Protein AF-A0A2S8PQD2-F1 (afdb_monomer)

Foldseek 3Di:
DPDPVVVVCVVPPPVDDPVNVVVCVVVLLVCVVVVNVVSLVVLLVLLLVVLVVVVVVCVVVVVLADEDADDDCCLVPRPSNVVSNVVNNCVPRVRYDYDHDPDDVVVVVVVVVVVVVVVVD

Mean predicted aligned error: 4.4 Å

Radius of gyration: 19.16 Å; Cα contacts (8 Å, |Δi|>4): 90; chains: 1; bounding box: 47×36×47 Å

Secondary structure (DSSP, 8-state):
--SHHHHHHHHH-TT--HHHHHTTHHHHHHHHHTT-HHHHHHHHHHHHHHHHHHHHHHHHTT-SSEEEE--SHHHHH-HHHHHHHHHHHHHH-TTEEEE--SS-HHHHHHHHHHHHHHHT-

Solvent-accessible surface area (backbone atoms only — not comparable to full-atom values): 6978 Å² total; per-residue (Å²): 124,91,48,73,67,45,50,51,52,60,73,68,36,85,89,56,49,75,64,64,59,56,69,50,55,65,57,48,55,57,35,37,75,72,63,37,66,69,38,43,50,50,30,46,54,53,12,52,57,55,40,58,62,46,48,67,55,28,64,77,68,71,48,62,55,49,79,45,68,57,71,61,65,61,57,74,69,30,64,67,30,29,52,44,22,52,52,60,34,41,76,76,30,70,56,44,43,79,39,71,64,94,64,62,71,65,58,55,53,52,53,53,52,53,51,54,60,58,74,74,106

Structure (mmCIF, N/CA/C/O backbone):
data_AF-A0A2S8PQD2-F1
#
_entry.id   AF-A0A2S8PQD2-F1
#
loop_
_atom_site.group_PDB
_atom_site.id
_atom_site.type_symbol
_atom_site.label_atom_id
_atom_site.label_alt_id
_atom_site.label_comp_id
_atom_site.label_asym_id
_atom_site.label_entity_id
_atom_site.label_seq_id
_atom_site.pdbx_PDB_ins_code
_atom_site.Cartn_x
_atom_site.Cartn_y
_atom_site.Cartn_z
_atom_site.occupancy
_atom_site.B_iso_or_equiv
_atom_site.auth_seq_id
_atom_site.auth_comp_id
_atom_site.auth_asym_id
_atom_site.auth_atom_id
_atom_site.pdbx_PDB_model_num
ATOM 1 N N . LEU A 1 1 ? 7.681 8.237 -24.505 1.00 80.31 1 LEU A N 1
ATOM 2 C CA . LEU A 1 1 ? 8.965 8.481 -23.813 1.00 80.31 1 LEU A CA 1
ATOM 3 C C . LEU A 1 1 ? 9.955 7.464 -24.356 1.00 80.31 1 LEU A C 1
ATOM 5 O O . LEU A 1 1 ? 9.622 6.285 -24.344 1.00 80.31 1 LEU A O 1
ATOM 9 N N . LYS A 1 2 ? 11.072 7.898 -24.941 1.00 88.81 2 LYS A N 1
ATOM 10 C CA . LYS A 1 2 ? 12.078 7.018 -25.564 1.00 88.81 2 LYS A CA 1
ATOM 11 C 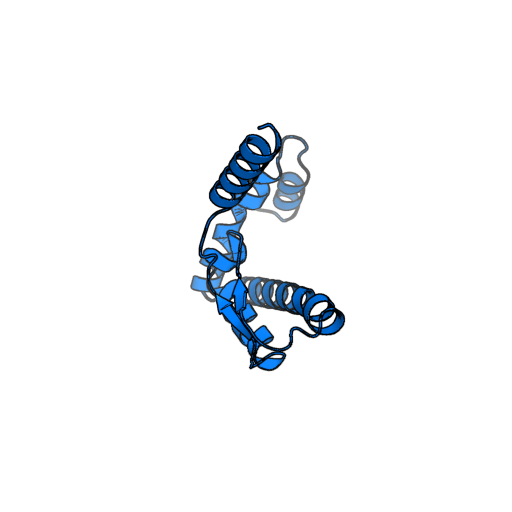C . LYS A 1 2 ? 13.427 7.076 -24.847 1.00 88.81 2 LYS A C 1
ATOM 13 O O . LYS A 1 2 ? 14.206 6.139 -24.962 1.00 88.81 2 LYS A O 1
ATOM 18 N N . THR A 1 3 ? 13.696 8.149 -24.105 1.00 95.00 3 THR A N 1
ATOM 19 C CA . THR A 1 3 ? 14.941 8.339 -23.350 1.00 95.00 3 THR A CA 1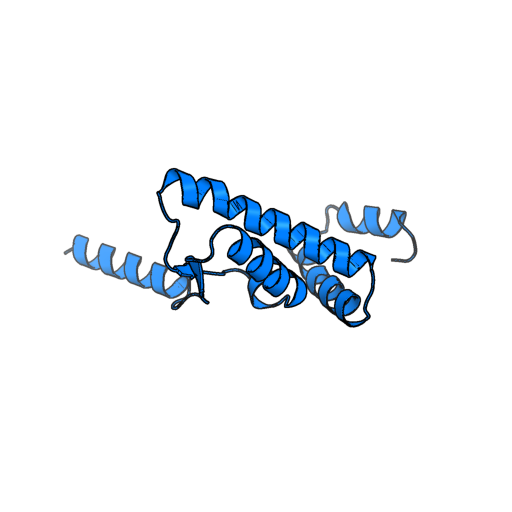
ATOM 20 C C . THR A 1 3 ? 14.677 8.597 -21.866 1.00 95.00 3 THR A C 1
ATOM 22 O O . THR A 1 3 ? 13.586 9.016 -21.481 1.00 95.00 3 THR A O 1
ATOM 25 N N . VAL A 1 4 ? 15.700 8.411 -21.024 1.00 92.50 4 VAL A N 1
ATOM 26 C CA . VAL A 1 4 ? 15.646 8.779 -19.595 1.00 92.50 4 VAL A CA 1
ATOM 27 C C . VAL A 1 4 ? 15.336 10.270 -19.413 1.00 92.50 4 VAL A C 1
ATOM 29 O O . VAL A 1 4 ? 14.568 10.632 -18.526 1.00 92.50 4 VAL A O 1
ATOM 32 N N . ARG A 1 5 ? 15.867 11.142 -20.284 1.00 95.19 5 ARG A N 1
ATOM 33 C CA . ARG A 1 5 ? 15.581 12.586 -20.245 1.00 95.19 5 ARG A CA 1
ATOM 34 C C . ARG A 1 5 ? 14.109 12.884 -20.503 1.00 95.19 5 ARG A C 1
ATOM 36 O O . ARG A 1 5 ? 13.571 13.776 -19.859 1.00 95.19 5 ARG A O 1
ATOM 43 N N . ASP A 1 6 ? 13.451 12.116 -21.369 1.00 93.88 6 ASP A N 1
ATOM 44 C CA . ASP A 1 6 ? 12.015 12.276 -21.613 1.00 93.88 6 ASP A CA 1
ATOM 45 C C . ASP A 1 6 ? 11.209 11.941 -20.353 1.00 93.88 6 ASP A C 1
ATOM 47 O O . ASP A 1 6 ? 10.232 12.618 -20.053 1.00 93.88 6 ASP A O 1
ATOM 51 N N . ILE A 1 7 ? 11.615 10.906 -19.606 1.00 92.62 7 ILE A N 1
ATOM 52 C CA . ILE A 1 7 ? 10.959 10.513 -18.350 1.00 92.62 7 ILE A CA 1
ATOM 53 C C . ILE A 1 7 ? 11.140 11.607 -17.297 1.00 92.62 7 ILE A C 1
ATOM 55 O O . ILE A 1 7 ? 10.169 12.002 -16.658 1.00 92.62 7 ILE A O 1
ATOM 59 N N . ILE A 1 8 ? 12.358 12.135 -17.152 1.00 93.44 8 ILE A N 1
ATOM 60 C CA . ILE A 1 8 ? 12.639 13.255 -16.244 1.00 93.44 8 ILE A CA 1
ATOM 61 C C . ILE A 1 8 ? 11.789 14.468 -16.638 1.00 93.44 8 ILE A C 1
ATOM 63 O O . ILE A 1 8 ? 11.086 15.019 -15.796 1.00 93.44 8 ILE A O 1
ATOM 67 N N . GLY A 1 9 ? 11.788 14.842 -17.920 1.00 94.81 9 GLY A N 1
ATOM 68 C CA . GLY A 1 9 ? 10.969 15.940 -18.430 1.00 94.81 9 GLY A CA 1
ATOM 69 C C . GLY A 1 9 ? 9.482 15.731 -18.149 1.00 94.81 9 GLY A C 1
ATOM 70 O O . GLY A 1 9 ? 8.819 16.651 -17.691 1.00 94.81 9 GLY A O 1
ATOM 71 N N . TYR A 1 10 ? 8.976 14.509 -18.330 1.00 93.06 10 TYR A N 1
ATOM 72 C CA . TYR A 1 10 ? 7.592 14.165 -18.009 1.00 93.06 10 TYR A CA 1
ATOM 73 C C . TYR A 1 10 ? 7.269 14.318 -16.516 1.00 93.06 10 TYR A C 1
ATOM 75 O O . TYR A 1 10 ? 6.189 14.789 -16.181 1.00 93.06 10 TYR A O 1
ATOM 83 N N . VAL A 1 11 ? 8.167 13.918 -15.611 1.00 93.25 11 VAL A N 1
ATOM 84 C CA . VAL A 1 11 ? 7.919 13.972 -14.157 1.00 93.25 11 VAL A CA 1
ATOM 85 C C . VAL A 1 11 ? 7.970 15.403 -13.614 1.00 93.25 11 VAL A C 1
ATOM 87 O O . VAL A 1 11 ? 7.198 15.732 -12.715 1.00 93.25 11 VAL A O 1
ATOM 90 N N . TYR A 1 12 ? 8.863 16.243 -14.142 1.00 93.75 12 TYR A N 1
ATOM 91 C CA . TYR A 1 12 ? 9.103 17.600 -13.634 1.00 93.75 12 TYR A CA 1
ATOM 92 C C . TYR A 1 12 ? 8.356 18.709 -14.388 1.00 93.75 12 TYR A C 1
ATOM 94 O O . TYR A 1 12 ? 8.495 19.878 -14.032 1.00 93.75 12 TYR A O 1
ATOM 102 N N . ASP A 1 13 ? 7.574 18.374 -15.414 1.00 94.75 13 ASP A N 1
ATOM 103 C CA . ASP A 1 13 ? 6.757 19.346 -16.141 1.00 94.75 13 ASP A CA 1
ATOM 104 C C . ASP A 1 13 ? 5.743 20.021 -15.188 1.00 94.75 13 ASP A C 1
ATOM 106 O O . ASP A 1 13 ? 4.910 19.329 -14.599 1.00 94.75 13 ASP A O 1
ATOM 110 N N . PRO A 1 14 ? 5.761 21.359 -15.024 1.00 93.44 14 PRO A N 1
ATOM 111 C CA . PRO A 1 14 ? 4.836 22.064 -14.136 1.00 93.44 14 PRO A CA 1
ATOM 112 C C . PRO A 1 14 ? 3.366 21.953 -14.564 1.00 93.44 14 PRO A C 1
ATOM 114 O O . PRO A 1 14 ? 2.477 22.178 -13.741 1.00 93.44 14 PRO A O 1
ATOM 117 N N . ALA A 1 15 ? 3.084 21.595 -15.820 1.00 94.69 15 ALA A N 1
ATOM 118 C CA . ALA A 1 15 ? 1.729 21.296 -16.274 1.00 94.69 15 ALA A CA 1
ATOM 119 C C . ALA A 1 15 ? 1.221 19.932 -15.768 1.00 94.69 15 ALA A C 1
ATOM 121 O O . ALA A 1 15 ? 0.030 19.636 -15.896 1.00 94.69 15 ALA A O 1
ATOM 122 N N . ARG A 1 16 ? 2.092 19.087 -15.196 1.00 92.62 16 ARG A N 1
ATOM 123 C CA . ARG A 1 16 ? 1.717 17.770 -14.678 1.00 92.62 16 ARG A CA 1
ATOM 124 C C . ARG A 1 16 ? 1.197 17.841 -13.259 1.00 92.62 16 ARG A C 1
ATOM 126 O O . ARG A 1 16 ? 1.770 18.444 -12.356 1.00 92.62 16 ARG A O 1
ATOM 133 N N . SER A 1 17 ? 0.104 17.123 -13.053 1.00 94.12 17 SER A N 1
ATOM 134 C CA . SER A 1 17 ? -0.501 16.932 -11.749 1.00 94.12 17 SER A CA 1
ATOM 135 C C . SER A 1 17 ? -0.056 15.613 -11.118 1.00 94.12 17 SER A C 1
ATOM 137 O O . SER A 1 17 ? 0.342 14.658 -11.787 1.00 94.12 17 SER A O 1
ATOM 139 N N . LYS A 1 18 ? -0.245 15.498 -9.800 1.00 90.31 18 LYS A N 1
ATOM 140 C CA . LYS A 1 18 ? -0.086 14.222 -9.079 1.00 90.31 18 LYS A CA 1
ATOM 141 C C . LYS A 1 18 ? -0.957 13.105 -9.670 1.00 90.31 18 LYS A C 1
ATOM 143 O O . LYS A 1 18 ? -0.575 11.940 -9.612 1.00 90.31 18 LYS A O 1
ATOM 148 N N . LYS A 1 19 ? -2.109 13.453 -10.257 1.00 93.50 19 LYS A N 1
ATOM 149 C CA . LYS A 1 19 ? -3.012 12.504 -10.918 1.00 93.50 19 LYS A CA 1
ATOM 150 C C . LYS A 1 19 ? -2.383 11.916 -12.184 1.00 93.50 19 LYS A C 1
ATOM 152 O O . LYS A 1 19 ? -2.536 10.722 -12.414 1.00 93.50 19 LYS A O 1
ATOM 157 N N . ASP A 1 20 ? -1.655 12.717 -12.960 1.00 94.00 20 ASP A N 1
ATOM 158 C CA . ASP A 1 20 ? -0.966 12.252 -14.172 1.00 94.00 20 ASP A CA 1
ATOM 159 C C . ASP A 1 20 ? 0.142 11.248 -13.851 1.00 94.00 20 ASP A C 1
ATOM 161 O O . ASP A 1 20 ? 0.327 10.268 -14.569 1.00 94.00 20 ASP A O 1
ATOM 165 N N . ILE A 1 21 ? 0.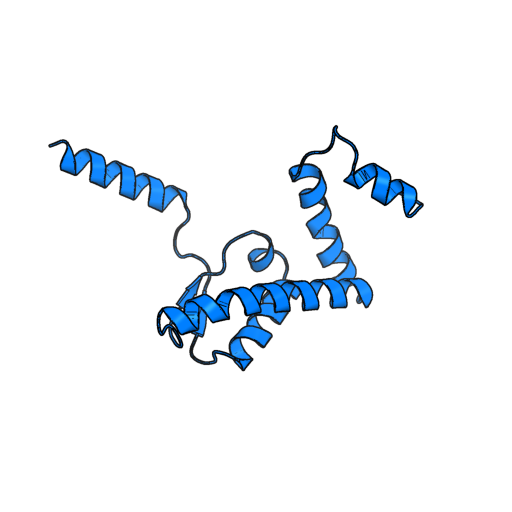859 11.470 -12.747 1.00 92.38 21 ILE A N 1
ATOM 166 C CA . ILE A 1 21 ? 1.869 10.531 -12.249 1.00 92.38 21 ILE A CA 1
ATOM 167 C C . ILE A 1 21 ? 1.199 9.257 -11.725 1.00 92.38 21 ILE A C 1
ATOM 169 O O . ILE A 1 21 ? 1.596 8.153 -12.087 1.00 92.38 21 ILE A O 1
ATOM 173 N N . ALA A 1 22 ? 0.142 9.392 -10.919 1.00 90.94 22 ALA A N 1
ATOM 174 C CA . ALA A 1 22 ? -0.590 8.252 -10.368 1.00 90.94 22 ALA A CA 1
ATOM 175 C C . ALA A 1 22 ? -1.233 7.372 -11.455 1.00 90.94 22 ALA A C 1
ATOM 177 O O . ALA A 1 22 ? -1.328 6.158 -11.284 1.00 90.94 22 ALA A O 1
ATOM 178 N N . ALA A 1 23 ? -1.625 7.955 -12.591 1.00 92.62 23 ALA A N 1
ATOM 179 C CA . ALA A 1 23 ? -2.166 7.221 -13.733 1.00 92.62 23 ALA A CA 1
ATOM 180 C C . ALA A 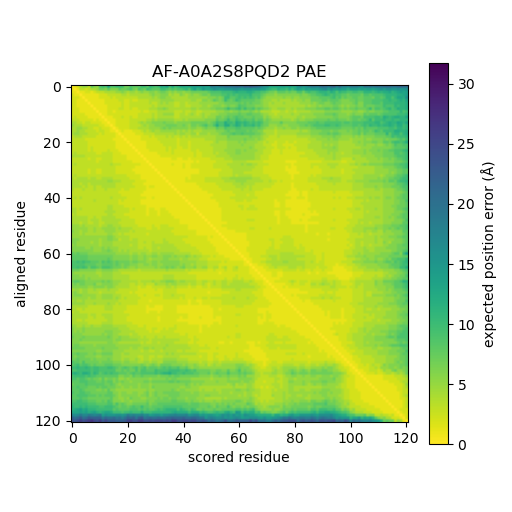1 23 ? -1.163 6.232 -14.357 1.00 92.62 23 ALA A C 1
ATOM 182 O O . ALA A 1 23 ? -1.580 5.325 -15.071 1.00 92.62 23 ALA A O 1
ATOM 183 N N . LEU A 1 24 ? 0.138 6.363 -14.067 1.00 92.38 24 LEU A N 1
ATOM 184 C CA . LEU A 1 24 ? 1.164 5.412 -14.500 1.00 92.38 24 LEU A CA 1
ATOM 185 C C . LEU A 1 24 ? 1.221 4.145 -13.635 1.00 92.38 24 LEU A C 1
ATOM 187 O O . LEU A 1 24 ? 1.835 3.167 -14.052 1.00 92.38 24 LEU A O 1
ATOM 191 N N . ALA A 1 25 ? 0.591 4.125 -12.455 1.00 92.56 25 ALA A N 1
ATOM 192 C CA . ALA A 1 25 ? 0.653 2.992 -11.527 1.00 92.56 25 ALA A CA 1
ATOM 193 C C . ALA A 1 25 ? 0.301 1.620 -12.152 1.00 92.56 25 ALA A C 1
ATOM 195 O O . ALA A 1 25 ? 0.996 0.652 -11.838 1.00 92.56 25 ALA A O 1
ATOM 196 N N . PRO A 1 26 ? -0.687 1.492 -13.068 1.00 93.94 26 PRO A N 1
ATOM 197 C CA . PRO A 1 26 ? -0.991 0.214 -13.718 1.00 93.94 26 PRO A CA 1
ATOM 198 C C . PRO A 1 26 ? 0.161 -0.365 -14.555 1.00 93.94 26 PRO A C 1
ATOM 200 O O . PRO A 1 26 ? 0.205 -1.577 -14.769 1.00 93.94 26 PRO A O 1
ATOM 203 N N . LEU A 1 27 ? 1.113 0.465 -15.008 1.00 95.19 27 LEU A N 1
ATOM 204 C CA . LEU A 1 27 ? 2.282 -0.004 -15.762 1.00 95.19 27 LEU A CA 1
ATOM 205 C C . LEU A 1 27 ? 3.143 -0.960 -14.933 1.00 95.19 27 LEU A C 1
ATOM 207 O O . LEU A 1 27 ? 3.673 -1.925 -15.477 1.00 95.19 27 LEU A O 1
ATOM 211 N N . LEU A 1 28 ? 3.245 -0.719 -13.620 1.00 96.44 28 LEU A N 1
ATOM 212 C CA . LEU A 1 28 ? 3.991 -1.590 -12.716 1.00 96.44 28 LEU A CA 1
ATOM 213 C C . LEU A 1 28 ? 3.365 -2.985 -12.666 1.00 96.44 28 LEU A C 1
ATOM 215 O O . LEU A 1 28 ? 4.069 -3.971 -12.847 1.00 96.44 28 LEU A O 1
ATOM 219 N N . THR A 1 29 ? 2.045 -3.067 -12.470 1.00 95.56 29 THR A N 1
ATOM 220 C CA . THR A 1 29 ? 1.322 -4.347 -12.441 1.00 95.56 29 THR A CA 1
ATOM 221 C C . THR A 1 29 ? 1.541 -5.118 -13.733 1.00 95.56 29 THR A C 1
ATOM 223 O O . THR A 1 29 ? 1.921 -6.284 -13.688 1.00 95.56 29 THR A O 1
ATOM 226 N N . ARG A 1 30 ? 1.402 -4.448 -14.884 1.00 96.88 30 ARG A N 1
ATOM 227 C CA . ARG A 1 30 ? 1.603 -5.093 -16.181 1.00 96.88 30 ARG A CA 1
ATOM 228 C C . ARG A 1 30 ? 3.033 -5.600 -16.376 1.00 96.88 30 ARG A C 1
ATOM 230 O O . ARG A 1 30 ? 3.225 -6.665 -16.949 1.00 96.88 30 ARG A O 1
ATOM 237 N N . ALA A 1 31 ? 4.036 -4.855 -15.924 1.00 97.81 31 ALA A N 1
ATOM 238 C CA . ALA A 1 31 ? 5.426 -5.288 -16.020 1.00 97.81 31 ALA A CA 1
ATOM 239 C C . ALA A 1 31 ? 5.720 -6.486 -15.095 1.00 97.81 31 ALA A C 1
ATOM 241 O O . ALA A 1 31 ? 6.394 -7.425 -15.515 1.00 97.81 31 ALA A O 1
ATOM 242 N N . CYS A 1 32 ? 5.149 -6.513 -13.885 1.00 98.00 32 CYS A N 1
ATOM 243 C CA . CYS A 1 32 ? 5.239 -7.671 -12.993 1.00 98.00 32 CYS A CA 1
ATOM 244 C C . CYS A 1 32 ? 4.584 -8.928 -13.593 1.00 98.00 32 CYS A C 1
ATOM 246 O O . CYS A 1 32 ? 5.147 -10.013 -13.477 1.00 98.00 32 CYS A O 1
ATOM 248 N N . GLU A 1 33 ? 3.441 -8.794 -14.278 1.00 97.19 33 GLU A N 1
ATOM 249 C CA . GLU A 1 33 ? 2.788 -9.904 -15.003 1.00 97.19 33 GLU A CA 1
ATOM 250 C C . GLU A 1 33 ? 3.678 -10.511 -16.087 1.00 97.19 33 GLU A C 1
ATOM 252 O O . GLU A 1 33 ? 3.607 -11.708 -16.353 1.00 97.19 33 GLU A O 1
ATOM 257 N N . LEU A 1 34 ? 4.529 -9.692 -16.702 1.00 98.00 34 LEU A N 1
ATOM 258 C CA . LEU A 1 34 ? 5.499 -10.131 -17.701 1.00 98.00 34 LEU A CA 1
ATOM 259 C C . LEU A 1 34 ? 6.784 -10.698 -17.075 1.00 98.00 34 LEU A C 1
ATOM 261 O O . LEU A 1 34 ? 7.698 -11.072 -17.807 1.00 98.00 34 LEU A O 1
ATOM 265 N N . GLY A 1 35 ? 6.867 -10.762 -15.744 1.00 97.75 35 GLY A N 1
ATOM 266 C CA . GLY A 1 35 ? 8.037 -11.259 -15.027 1.00 97.75 35 GLY A CA 1
ATOM 267 C C . GLY A 1 35 ? 9.240 -10.317 -15.073 1.00 97.75 35 GLY A C 1
ATOM 268 O O . GLY A 1 35 ? 10.363 -10.774 -14.876 1.00 97.75 35 GLY A O 1
ATOM 269 N N . ASP A 1 36 ? 9.035 -9.021 -15.342 1.00 98.50 36 ASP A N 1
ATOM 270 C CA . ASP A 1 36 ? 10.123 -8.040 -15.365 1.00 98.50 36 ASP A CA 1
ATOM 271 C C . ASP A 1 36 ? 10.800 -7.961 -13.976 1.00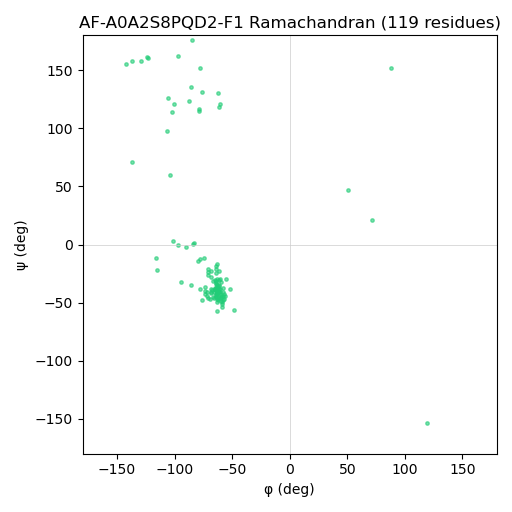 98.50 36 ASP A C 1
ATOM 273 O O . ASP A 1 36 ? 10.148 -7.586 -12.992 1.00 98.50 36 ASP A O 1
ATOM 277 N N . PRO A 1 37 ? 12.106 -8.285 -13.860 1.00 98.12 37 PRO A N 1
ATOM 278 C CA . PRO A 1 37 ? 12.782 -8.327 -12.564 1.00 98.12 37 PRO A CA 1
ATOM 279 C C . PRO A 1 37 ? 12.852 -6.968 -11.860 1.00 98.12 37 PRO A C 1
ATOM 281 O O . PRO A 1 37 ? 12.801 -6.898 -10.629 1.00 98.12 37 PRO A O 1
ATOM 284 N N . ALA A 1 38 ? 12.960 -5.872 -12.614 1.00 97.69 38 ALA A N 1
ATOM 285 C CA . ALA A 1 38 ? 13.009 -4.534 -12.040 1.00 97.69 38 ALA A CA 1
ATOM 286 C C . ALA A 1 38 ? 11.636 -4.129 -11.491 1.00 97.69 38 ALA A C 1
ATOM 288 O O . ALA A 1 38 ? 11.562 -3.563 -10.396 1.00 97.69 38 ALA A O 1
ATOM 289 N N . ALA A 1 39 ? 10.559 -4.459 -12.206 1.00 98.06 39 ALA A N 1
ATOM 290 C CA . ALA A 1 39 ? 9.187 -4.240 -11.759 1.00 98.06 39 ALA A CA 1
ATOM 291 C C . ALA A 1 39 ? 8.868 -5.038 -10.487 1.00 98.06 39 ALA A C 1
ATOM 293 O O . ALA A 1 39 ? 8.401 -4.461 -9.503 1.00 98.06 39 ALA A O 1
ATOM 294 N N . LEU A 1 40 ? 9.205 -6.331 -10.464 1.00 98.38 40 LEU A N 1
ATOM 295 C CA . LEU A 1 40 ? 9.048 -7.175 -9.276 1.00 98.38 40 LEU A CA 1
ATOM 296 C C . LEU A 1 40 ? 9.831 -6.605 -8.085 1.00 98.38 40 LEU A C 1
ATOM 298 O O . LEU A 1 40 ? 9.280 -6.467 -6.993 1.00 98.38 40 LEU A O 1
ATOM 302 N N . GLY A 1 41 ? 11.071 -6.161 -8.308 1.00 98.38 41 GLY A N 1
ATOM 303 C CA . GLY A 1 41 ? 11.870 -5.499 -7.279 1.00 98.38 41 GLY A CA 1
ATOM 304 C C . GLY A 1 41 ? 11.263 -4.179 -6.783 1.00 98.38 41 GLY A C 1
ATOM 305 O O . GLY A 1 41 ? 11.338 -3.877 -5.592 1.00 98.38 41 GLY A O 1
ATOM 306 N N . ILE A 1 42 ? 10.647 -3.377 -7.660 1.00 97.88 42 ILE A N 1
ATOM 307 C CA . ILE A 1 42 ? 9.914 -2.163 -7.257 1.00 97.88 42 ILE A CA 1
ATOM 308 C C . ILE A 1 42 ? 8.715 -2.531 -6.379 1.00 97.88 42 ILE A C 1
ATOM 310 O O . ILE A 1 42 ? 8.514 -1.895 -5.342 1.00 97.88 42 ILE A O 1
ATOM 314 N N . ALA A 1 43 ? 7.938 -3.546 -6.762 1.00 97.88 43 ALA A N 1
ATOM 315 C CA . ALA A 1 43 ? 6.774 -3.983 -5.999 1.00 97.88 43 ALA A CA 1
ATOM 316 C C . ALA A 1 43 ? 7.170 -4.492 -4.604 1.00 97.88 43 ALA A C 1
ATOM 318 O O . ALA A 1 43 ? 6.596 -4.038 -3.616 1.00 97.88 43 ALA A O 1
ATOM 319 N N . GLN A 1 44 ? 8.207 -5.332 -4.512 1.00 98.00 44 GLN A N 1
ATOM 320 C CA . GLN A 1 44 ? 8.735 -5.847 -3.243 1.00 98.00 44 GLN A CA 1
ATOM 321 C C . GLN A 1 44 ? 9.222 -4.735 -2.312 1.00 98.00 44 GLN A C 1
ATOM 323 O O . GLN A 1 44 ? 8.828 -4.691 -1.151 1.00 98.00 44 GLN A O 1
ATOM 328 N N . ARG A 1 45 ? 10.032 -3.790 -2.813 1.00 98.12 45 ARG A N 1
ATOM 329 C CA . ARG A 1 45 ? 10.489 -2.650 -1.996 1.00 98.12 45 ARG A CA 1
ATOM 330 C C . ARG A 1 45 ? 9.321 -1.792 -1.518 1.00 98.12 45 ARG A C 1
ATOM 332 O O . ARG A 1 45 ? 9.304 -1.371 -0.369 1.00 98.12 45 ARG A O 1
ATOM 339 N N . SER A 1 46 ? 8.340 -1.560 -2.390 1.00 97.00 46 SER A N 1
ATOM 340 C CA . SER A 1 46 ? 7.140 -0.792 -2.042 1.00 97.00 46 SER A CA 1
ATOM 341 C C . SER A 1 46 ? 6.329 -1.488 -0.947 1.00 97.00 46 SER A C 1
ATOM 343 O O . SER A 1 46 ? 5.883 -0.834 -0.009 1.00 97.00 46 SER A O 1
ATOM 345 N N . ALA A 1 47 ? 6.167 -2.809 -1.045 1.00 97.38 47 ALA A N 1
ATOM 346 C CA . ALA A 1 47 ? 5.504 -3.625 -0.036 1.00 97.38 47 ALA A CA 1
ATOM 347 C C . ALA A 1 47 ? 6.244 -3.599 1.309 1.00 97.38 47 ALA A C 1
ATOM 349 O O . ALA A 1 47 ? 5.620 -3.328 2.330 1.00 97.38 47 ALA A O 1
ATOM 350 N N . ALA A 1 48 ? 7.568 -3.783 1.304 1.00 96.69 48 ALA A N 1
ATOM 351 C CA . ALA A 1 48 ? 8.396 -3.728 2.508 1.00 96.69 48 ALA A CA 1
ATOM 352 C C . ALA A 1 48 ? 8.262 -2.380 3.232 1.00 96.69 48 ALA A C 1
ATOM 354 O O . ALA A 1 48 ? 7.969 -2.348 4.426 1.00 96.69 48 ALA A O 1
ATOM 355 N N . SER A 1 49 ? 8.366 -1.266 2.499 1.00 96.56 49 SER A N 1
ATOM 356 C CA . SER A 1 49 ? 8.171 0.068 3.078 1.00 96.56 49 SER A CA 1
ATOM 357 C C . SER A 1 49 ? 6.766 0.265 3.649 1.00 96.56 49 SER A C 1
ATOM 359 O O . SER A 1 49 ? 6.616 0.944 4.659 1.00 96.56 49 SER A O 1
ATOM 361 N N . LEU A 1 50 ? 5.724 -0.317 3.044 1.00 95.94 50 LEU A N 1
ATOM 362 C CA . LEU A 1 50 ? 4.371 -0.273 3.610 1.00 95.94 50 LEU A CA 1
ATOM 363 C C . LEU A 1 50 ? 4.266 -1.091 4.905 1.00 95.94 50 LEU A C 1
ATOM 365 O O . LEU A 1 50 ? 3.647 -0.621 5.860 1.00 95.94 50 LEU A O 1
ATOM 369 N N . SER A 1 51 ? 4.875 -2.277 4.965 1.00 94.62 51 SER A N 1
ATOM 370 C CA . SER A 1 51 ? 4.887 -3.116 6.171 1.00 94.62 51 SER A CA 1
ATOM 371 C C . SER A 1 51 ? 5.645 -2.451 7.324 1.00 94.62 51 SER A C 1
ATOM 373 O O . SER A 1 51 ? 5.183 -2.487 8.465 1.00 94.62 51 SER A O 1
ATOM 375 N N . GLU A 1 52 ? 6.748 -1.754 7.037 1.00 95.00 52 GLU A N 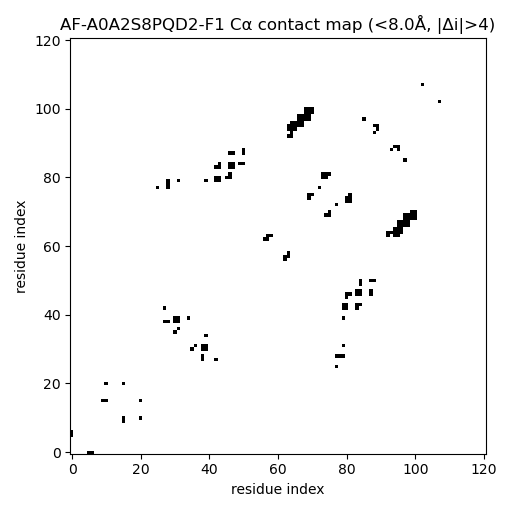1
ATOM 376 C CA . GLU A 1 52 ? 7.518 -0.988 8.029 1.00 95.00 52 GLU A CA 1
ATOM 377 C C . GLU A 1 52 ? 6.699 0.124 8.703 1.00 95.00 52 GLU A C 1
ATOM 379 O O . GLU A 1 52 ? 6.922 0.428 9.876 1.00 95.00 52 GLU A O 1
ATOM 384 N N . LEU A 1 53 ? 5.712 0.705 8.009 1.00 95.44 53 LEU A N 1
ATOM 385 C CA . LEU A 1 53 ? 4.834 1.728 8.592 1.00 95.44 53 LEU A CA 1
ATOM 386 C C . LEU A 1 53 ? 3.900 1.166 9.671 1.00 95.44 53 LEU A C 1
ATOM 388 O O . LEU A 1 53 ? 3.432 1.924 10.524 1.00 95.44 53 LEU A O 1
ATOM 392 N N . VAL A 1 54 ? 3.624 -0.140 9.655 1.00 95.88 54 VAL A N 1
ATOM 393 C CA . VAL A 1 54 ? 2.745 -0.783 10.643 1.00 95.88 54 VAL A CA 1
ATOM 394 C C . VAL A 1 54 ? 3.443 -0.904 11.993 1.00 95.88 54 VAL A C 1
ATOM 396 O O . VAL A 1 54 ? 2.831 -0.639 13.029 1.00 95.88 54 VAL A O 1
ATOM 399 N N . THR A 1 55 ? 4.733 -1.241 11.986 1.00 95.19 55 THR A N 1
ATOM 400 C CA . THR A 1 55 ? 5.538 -1.491 13.186 1.00 95.19 55 THR A CA 1
ATOM 401 C C . THR A 1 55 ? 5.417 -0.425 14.277 1.00 95.19 55 THR A C 1
ATOM 403 O O . THR A 1 55 ? 5.025 -0.777 15.392 1.00 95.19 55 THR A O 1
ATOM 406 N N . PRO A 1 56 ? 5.685 0.869 14.018 1.00 97.00 56 PRO A N 1
ATOM 407 C CA . PRO A 1 56 ? 5.637 1.876 15.075 1.00 97.00 56 PRO A CA 1
ATOM 408 C C . PRO A 1 56 ? 4.237 2.039 15.683 1.00 97.00 56 PRO A C 1
ATOM 410 O O . PRO A 1 56 ? 4.119 2.377 16.860 1.00 97.00 56 PRO A O 1
ATOM 413 N N . VAL A 1 57 ? 3.171 1.795 14.913 1.00 96.50 57 VAL A N 1
ATOM 414 C CA . VAL A 1 57 ? 1.790 1.866 15.412 1.00 96.50 57 VAL A CA 1
ATOM 415 C C . VAL A 1 57 ? 1.463 0.638 16.256 1.00 96.50 57 VAL A C 1
ATOM 417 O O . VAL A 1 57 ? 0.947 0.785 17.365 1.00 96.50 57 VAL A O 1
ATOM 420 N N . ALA A 1 58 ? 1.793 -0.554 15.753 1.00 96.00 58 ALA A N 1
ATOM 421 C CA . ALA A 1 58 ? 1.561 -1.815 16.446 1.00 96.00 58 ALA A CA 1
ATOM 422 C C . ALA A 1 58 ? 2.288 -1.855 17.797 1.00 96.00 58 ALA A C 1
ATOM 424 O O . ALA A 1 58 ? 1.689 -2.208 18.811 1.00 96.00 58 ALA A O 1
ATOM 425 N N . GLU A 1 59 ? 3.549 -1.423 17.837 1.00 95.50 59 GLU A N 1
ATOM 426 C CA . GLU A 1 59 ? 4.343 -1.422 19.066 1.00 95.50 59 GLU A CA 1
ATOM 427 C C . GLU A 1 59 ? 3.867 -0.359 20.060 1.00 95.50 59 GLU A C 1
ATOM 429 O O . GLU A 1 59 ? 3.650 -0.667 21.232 1.00 95.50 59 GLU A O 1
ATOM 434 N N . LYS A 1 60 ? 3.624 0.879 19.607 1.00 98.00 60 LYS A N 1
ATOM 435 C CA . LYS A 1 60 ? 3.221 1.977 20.501 1.00 98.00 60 LYS A CA 1
ATOM 436 C C . LYS A 1 60 ? 1.843 1.768 21.131 1.00 98.00 60 LYS A C 1
ATOM 438 O O . LYS A 1 60 ? 1.607 2.252 22.236 1.00 98.00 60 LYS A O 1
ATOM 443 N N . LEU A 1 61 ? 0.932 1.104 20.422 1.00 97.06 61 LEU A N 1
ATOM 444 C CA . LEU A 1 61 ? -0.441 0.868 20.877 1.00 97.06 61 LEU A CA 1
ATOM 445 C C . LEU A 1 61 ? -0.668 -0.547 21.425 1.00 97.06 61 LEU A C 1
ATOM 447 O O . LEU A 1 61 ? -1.800 -0.862 21.779 1.00 97.06 61 LEU A O 1
ATOM 451 N N . ALA A 1 62 ? 0.375 -1.383 21.491 1.00 95.81 62 ALA A N 1
ATOM 452 C CA . ALA A 1 62 ? 0.266 -2.798 21.849 1.00 95.81 62 ALA A CA 1
ATOM 453 C C . ALA A 1 62 ? -0.808 -3.549 21.027 1.00 95.81 62 ALA A C 1
ATOM 455 O O . ALA A 1 62 ? -1.651 -4.269 21.561 1.00 95.81 62 ALA A O 1
ATOM 456 N N . LEU A 1 63 ? -0.790 -3.346 19.705 1.00 95.62 63 LEU A N 1
ATOM 457 C CA . LEU A 1 63 ? -1.696 -3.970 18.735 1.00 95.62 63 LEU A CA 1
ATOM 458 C C . LEU A 1 63 ? -0.986 -5.087 17.961 1.00 95.62 63 LEU A C 1
ATOM 460 O O . LEU A 1 63 ? -0.860 -5.025 16.740 1.00 95.62 63 LEU A O 1
ATOM 464 N N . GLN A 1 64 ? -0.494 -6.103 18.668 1.00 93.38 64 GLN A N 1
ATOM 465 C CA . GLN A 1 64 ? 0.177 -7.263 18.061 1.00 93.38 64 GLN A CA 1
ATOM 466 C C . GLN A 1 64 ? -0.800 -8.276 17.444 1.00 93.38 64 GLN A C 1
ATOM 468 O O . GLN A 1 64 ? -0.374 -9.142 16.685 1.00 93.38 64 GLN A O 1
ATOM 473 N N . ALA A 1 65 ? -2.096 -8.144 17.738 1.00 95.50 65 ALA A N 1
ATOM 474 C CA . ALA A 1 65 ? -3.159 -9.001 17.233 1.00 95.50 65 ALA A CA 1
ATOM 475 C C . ALA A 1 65 ? -4.387 -8.180 16.814 1.00 95.50 65 ALA A C 1
ATOM 477 O O . ALA A 1 65 ? -4.607 -7.062 17.290 1.00 95.50 65 ALA A O 1
ATOM 478 N N . GLY A 1 66 ? -5.221 -8.756 15.948 1.00 94.25 66 GLY A N 1
ATOM 479 C CA . GLY A 1 66 ? -6.496 -8.167 15.534 1.00 94.25 66 GLY A CA 1
ATOM 480 C C . GLY A 1 66 ? -6.571 -7.898 14.036 1.00 94.25 66 GLY A C 1
ATOM 481 O O . GLY A 1 66 ? -5.942 -8.587 13.243 1.00 94.25 66 GLY A O 1
ATOM 482 N N . ALA A 1 67 ? -7.390 -6.927 13.627 1.00 94.88 67 ALA A N 1
ATOM 483 C CA . ALA A 1 67 ? -7.649 -6.663 12.214 1.00 94.88 67 ALA A CA 1
ATOM 484 C C . ALA A 1 67 ? -6.939 -5.396 11.716 1.00 94.88 67 ALA A C 1
ATOM 486 O O . ALA A 1 67 ? -7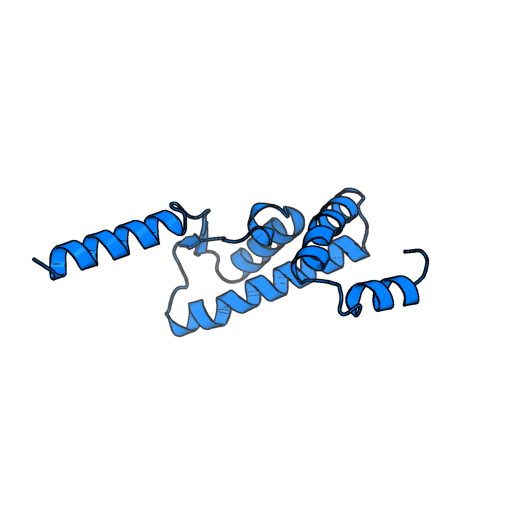.170 -4.309 12.246 1.00 94.88 67 ALA A O 1
ATOM 487 N N . LEU A 1 68 ? -6.158 -5.522 10.641 1.00 95.56 68 LEU A N 1
ATOM 488 C CA . LEU A 1 68 ? -5.572 -4.395 9.916 1.00 95.56 68 LEU A CA 1
ATOM 489 C C . LEU A 1 68 ? -6.363 -4.146 8.631 1.00 95.56 68 LEU A C 1
ATOM 491 O O . LEU A 1 68 ? -6.395 -4.976 7.725 1.00 95.56 68 LEU A O 1
ATOM 495 N N . ALA A 1 69 ? -7.038 -3.001 8.549 1.00 94.62 69 ALA A N 1
ATOM 496 C CA . ALA A 1 69 ? -7.799 -2.641 7.360 1.00 94.62 69 ALA A CA 1
ATOM 497 C C . ALA A 1 69 ? -6.870 -2.113 6.257 1.00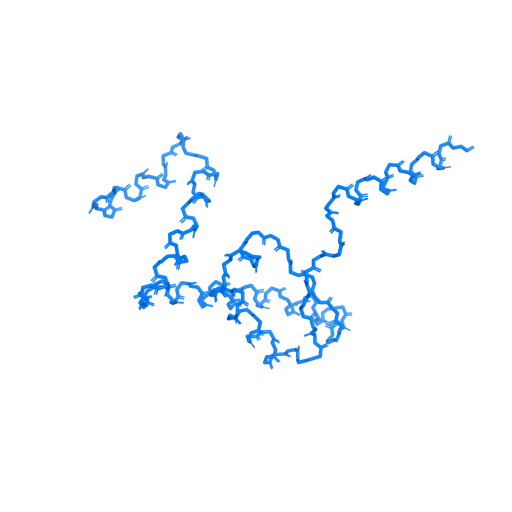 94.62 69 ALA A C 1
ATOM 499 O O . ALA A 1 69 ? -6.281 -1.041 6.389 1.00 94.62 69 ALA A O 1
ATOM 500 N N . MET A 1 70 ? -6.777 -2.838 5.145 1.00 94.38 70 MET A N 1
ATOM 501 C CA . MET A 1 70 ? -6.044 -2.411 3.955 1.00 94.38 70 MET A CA 1
ATOM 502 C C . MET A 1 70 ? -6.885 -1.417 3.158 1.00 94.38 70 MET A C 1
ATOM 504 O O . MET A 1 70 ? -7.944 -1.765 2.644 1.00 94.38 70 MET A O 1
ATOM 508 N N . ALA A 1 71 ? -6.417 -0.181 3.025 1.00 91.19 71 ALA A N 1
ATOM 509 C CA . ALA A 1 71 ? -7.111 0.859 2.274 1.00 91.19 71 ALA A CA 1
ATOM 510 C C . ALA A 1 71 ? -6.227 1.445 1.166 1.00 91.19 71 ALA A C 1
ATOM 512 O O . ALA A 1 71 ? -5.002 1.352 1.201 1.00 91.19 71 ALA A O 1
ATOM 513 N N . GLY A 1 72 ? -6.871 2.092 0.193 1.00 89.44 72 GLY A N 1
ATOM 514 C CA . GLY A 1 72 ? -6.200 2.738 -0.934 1.00 89.44 72 GLY A CA 1
ATOM 515 C C . GLY A 1 72 ? -5.955 1.799 -2.117 1.00 89.44 72 GLY A C 1
ATOM 516 O O . GLY A 1 72 ? -5.816 0.588 -1.978 1.00 89.44 72 GLY A O 1
ATOM 517 N N . SER A 1 73 ? -5.908 2.373 -3.320 1.00 91.00 73 SER A N 1
ATOM 518 C CA . SER A 1 73 ? -5.854 1.613 -4.575 1.00 91.00 73 SER A CA 1
ATOM 519 C C . SER A 1 73 ? -4.590 0.769 -4.741 1.00 91.00 73 SER A C 1
ATOM 521 O O . SER A 1 73 ? -4.638 -0.226 -5.451 1.00 91.00 73 SER A O 1
ATOM 523 N N . VAL A 1 74 ? -3.477 1.123 -4.093 1.00 93.50 74 VAL A N 1
ATOM 524 C CA . VAL A 1 74 ? -2.231 0.342 -4.168 1.00 93.50 74 VAL A CA 1
ATOM 525 C C . VAL A 1 74 ? -2.435 -1.052 -3.574 1.00 93.50 74 VAL A C 1
ATOM 527 O O . VAL A 1 74 ? -2.276 -2.037 -4.284 1.00 93.50 74 VAL A O 1
ATOM 530 N N . LEU A 1 75 ? -2.864 -1.138 -2.311 1.00 94.75 75 LEU A N 1
ATOM 531 C CA . LEU A 1 75 ? -3.097 -2.419 -1.633 1.00 94.75 75 LEU A CA 1
ATOM 532 C C . LEU A 1 75 ? -4.331 -3.156 -2.169 1.00 94.75 75 LEU A C 1
ATOM 534 O O . LEU A 1 75 ? -4.400 -4.378 -2.083 1.00 94.75 75 LEU A O 1
ATOM 538 N N . LEU A 1 76 ? -5.313 -2.434 -2.716 1.00 92.69 76 LEU A N 1
ATOM 539 C CA . LEU A 1 76 ? -6.547 -3.045 -3.215 1.00 92.69 76 LEU A CA 1
ATOM 540 C C . LEU A 1 76 ? -6.435 -3.551 -4.660 1.00 92.69 76 LEU A C 1
ATOM 542 O O . LEU A 1 76 ? -7.022 -4.584 -4.976 1.00 92.69 76 LEU A O 1
ATOM 546 N N . ASN A 1 77 ? -5.672 -2.870 -5.521 1.00 93.31 77 ASN A N 1
ATOM 547 C CA . ASN A 1 77 ? -5.666 -3.137 -6.964 1.00 93.31 77 ASN A CA 1
ATOM 548 C C . ASN A 1 77 ? -4.318 -3.644 -7.503 1.00 93.31 77 ASN A C 1
ATOM 550 O O . ASN A 1 77 ? -4.275 -4.097 -8.644 1.00 93.31 77 ASN A O 1
ATOM 554 N N . ASN A 1 78 ? -3.221 -3.581 -6.736 1.00 95.75 78 ASN A N 1
ATOM 555 C CA . ASN A 1 78 ? -1.933 -4.143 -7.149 1.00 95.75 78 ASN A CA 1
ATOM 556 C C . ASN A 1 78 ? -1.632 -5.426 -6.362 1.00 95.75 78 ASN A C 1
ATOM 558 O O . ASN A 1 78 ? -1.137 -5.372 -5.238 1.00 95.75 78 ASN A O 1
ATOM 562 N N . VAL A 1 79 ? -1.918 -6.576 -6.979 1.00 96.06 79 VAL A N 1
ATOM 563 C CA . VAL A 1 79 ? -1.729 -7.907 -6.376 1.00 96.06 79 VAL A CA 1
ATOM 564 C C . VAL A 1 79 ? -0.286 -8.166 -5.937 1.00 96.06 79 VAL A C 1
ATOM 566 O O . VAL A 1 79 ? -0.077 -8.647 -4.835 1.00 96.06 79 VAL A O 1
ATOM 569 N N . TYR A 1 80 ? 0.711 -7.754 -6.723 1.00 97.75 80 TYR A N 1
ATOM 570 C CA . TYR A 1 80 ? 2.123 -7.981 -6.397 1.00 97.75 80 TYR A CA 1
ATOM 571 C C . TYR A 1 80 ? 2.568 -7.223 -5.147 1.00 97.75 80 TYR A C 1
ATOM 573 O O . TYR A 1 80 ? 3.303 -7.763 -4.326 1.00 97.75 80 TYR A O 1
ATOM 581 N N . ILE A 1 81 ? 2.121 -5.972 -4.992 1.00 97.81 81 ILE A N 1
ATOM 582 C CA . ILE A 1 81 ? 2.416 -5.192 -3.784 1.00 97.81 81 ILE A CA 1
ATOM 583 C C . ILE A 1 81 ? 1.622 -5.741 -2.602 1.00 97.81 81 ILE A C 1
ATOM 585 O O . ILE A 1 81 ? 2.177 -5.889 -1.518 1.00 97.81 81 ILE A O 1
ATOM 589 N N . ARG A 1 82 ? 0.332 -6.034 -2.799 1.00 97.38 82 ARG A N 1
ATOM 590 C CA . ARG A 1 82 ? -0.535 -6.555 -1.741 1.00 97.38 82 ARG A CA 1
ATOM 591 C C . ARG A 1 82 ? 0.009 -7.859 -1.176 1.00 97.38 82 ARG A C 1
ATOM 593 O O . ARG A 1 82 ? 0.146 -7.967 0.033 1.00 97.38 82 ARG A O 1
ATOM 600 N N . ASP A 1 83 ? 0.318 -8.826 -2.025 1.00 96.94 83 ASP A N 1
ATOM 601 C CA . ASP A 1 83 ? 0.690 -10.163 -1.578 1.00 96.94 83 ASP A CA 1
ATOM 602 C C . ASP A 1 83 ? 2.057 -10.136 -0.870 1.00 96.94 83 ASP A C 1
ATOM 604 O O . ASP A 1 83 ? 2.181 -10.684 0.221 1.00 96.94 83 ASP A O 1
ATOM 608 N N . ALA A 1 84 ? 3.031 -9.376 -1.391 1.00 97.12 84 ALA A N 1
ATOM 609 C CA . ALA A 1 84 ? 4.310 -9.153 -0.708 1.00 97.12 84 ALA A CA 1
ATOM 610 C C . ALA A 1 84 ? 4.153 -8.390 0.625 1.00 97.12 84 ALA A C 1
ATOM 612 O O . ALA A 1 84 ? 4.887 -8.639 1.580 1.00 97.12 84 ALA A O 1
ATOM 613 N N . PHE A 1 85 ? 3.192 -7.463 0.714 1.00 97.81 85 PHE A N 1
ATOM 614 C CA . PHE A 1 85 ? 2.883 -6.756 1.960 1.00 97.81 85 PHE A CA 1
ATOM 615 C C . PHE A 1 85 ? 2.299 -7.719 2.996 1.00 97.81 85 PHE A C 1
ATOM 617 O O . PHE A 1 85 ? 2.715 -7.695 4.153 1.00 97.81 85 PHE A O 1
ATOM 624 N N . LEU A 1 86 ? 1.360 -8.575 2.580 1.00 96.62 86 LEU A N 1
ATOM 625 C CA . LEU A 1 86 ? 0.757 -9.594 3.438 1.00 96.62 86 LEU A CA 1
ATOM 626 C C . LEU A 1 86 ? 1.810 -10.567 3.967 1.00 96.62 86 LEU A C 1
ATOM 628 O O . LEU A 1 86 ? 1.831 -10.817 5.168 1.00 96.62 86 LEU A O 1
ATOM 632 N N . GLU A 1 87 ? 2.697 -11.057 3.102 1.00 95.69 87 GLU A N 1
ATOM 633 C CA . GLU A 1 87 ? 3.793 -11.956 3.475 1.00 95.69 87 GLU A CA 1
ATOM 634 C C . GLU A 1 87 ? 4.719 -11.310 4.515 1.00 95.69 87 GLU A C 1
ATOM 636 O O . GLU A 1 87 ? 4.885 -11.842 5.614 1.00 95.69 87 GLU A O 1
ATOM 641 N N . GLY A 1 88 ? 5.240 -10.111 4.227 1.00 94.88 88 GLY A N 1
ATOM 642 C CA . GLY A 1 88 ? 6.137 -9.412 5.151 1.00 94.88 88 GLY A CA 1
ATOM 643 C C . GLY A 1 88 ? 5.464 -9.011 6.468 1.00 94.88 88 GLY A C 1
ATOM 644 O O . GLY A 1 88 ? 6.113 -8.957 7.513 1.00 94.88 88 GLY A O 1
ATOM 645 N N . LEU A 1 89 ? 4.154 -8.741 6.452 1.00 95.50 89 LEU A N 1
ATOM 646 C CA . LEU A 1 89 ? 3.413 -8.456 7.677 1.00 95.50 89 LEU A CA 1
ATOM 647 C C . LEU A 1 89 ? 3.188 -9.723 8.508 1.00 95.50 89 LEU A C 1
ATOM 649 O O . LEU A 1 89 ? 3.361 -9.671 9.723 1.00 95.50 89 LEU A O 1
ATOM 653 N N . GLN A 1 90 ? 2.828 -10.842 7.878 1.00 94.75 90 GLN A N 1
ATOM 654 C CA . GLN A 1 90 ? 2.610 -12.117 8.566 1.00 94.75 90 GLN A CA 1
ATOM 655 C C . GLN A 1 90 ? 3.881 -12.646 9.230 1.00 94.75 90 GLN A C 1
ATOM 657 O O . GLN A 1 90 ? 3.795 -13.214 10.316 1.00 94.75 90 GLN A O 1
ATOM 662 N N . GLU A 1 91 ? 5.048 -12.421 8.626 1.00 94.56 91 GLU A N 1
ATOM 663 C CA . GLU A 1 91 ? 6.335 -12.792 9.222 1.00 94.56 91 GLU A CA 1
ATOM 664 C C . GLU A 1 91 ? 6.579 -12.073 10.559 1.00 94.56 91 GLU A C 1
ATOM 666 O O . GLU A 1 91 ? 7.081 -12.670 11.512 1.00 94.56 91 GLU A O 1
ATOM 671 N N . ARG A 1 92 ? 6.188 -10.796 10.659 1.00 93.88 92 ARG A N 1
ATOM 672 C CA . ARG A 1 92 ? 6.450 -9.966 11.846 1.00 93.88 92 ARG A CA 1
ATOM 673 C C . ARG A 1 92 ? 5.303 -9.939 12.858 1.00 93.88 92 ARG A C 1
ATOM 675 O O . ARG A 1 92 ? 5.554 -9.805 14.054 1.00 93.88 92 ARG A O 1
ATOM 682 N N . TYR A 1 93 ? 4.062 -10.044 12.395 1.00 96.06 93 TYR A N 1
ATOM 683 C CA . TYR A 1 93 ? 2.846 -9.939 13.203 1.00 96.06 93 TYR A CA 1
ATOM 684 C C . TYR A 1 93 ? 1.836 -11.031 12.807 1.00 96.06 93 TYR A C 1
ATOM 686 O O . TYR A 1 93 ? 0.795 -10.727 12.218 1.00 96.06 93 TYR A O 1
ATOM 694 N N . PRO A 1 94 ? 2.107 -12.308 13.134 1.00 95.94 94 PRO A N 1
ATOM 695 C CA . PRO A 1 94 ? 1.295 -13.442 12.681 1.00 95.94 94 PRO A CA 1
ATOM 696 C C . PRO A 1 94 ? -0.149 -13.431 13.209 1.00 95.94 94 PRO A C 1
ATOM 698 O O . PRO A 1 94 ? -1.026 -14.054 12.616 1.00 95.94 94 PRO A O 1
ATOM 701 N N . GLU A 1 95 ? -0.419 -12.717 14.305 1.00 96.81 95 GLU A N 1
ATOM 702 C CA . GLU A 1 95 ? -1.761 -12.591 14.894 1.00 96.81 95 GLU A CA 1
ATOM 703 C C . GLU A 1 95 ? -2.567 -11.401 14.330 1.00 96.81 95 GLU A C 1
ATOM 705 O O . GLU A 1 95 ? -3.739 -11.211 14.682 1.00 96.81 95 GLU A O 1
ATOM 710 N N . ILE A 1 96 ? -1.979 -10.596 13.434 1.00 96.19 96 ILE A N 1
ATOM 711 C CA . ILE A 1 96 ? -2.693 -9.551 12.693 1.00 96.19 96 ILE A CA 1
ATOM 712 C C . ILE A 1 96 ? -3.291 -10.148 11.418 1.00 96.19 96 ILE A C 1
ATOM 714 O O . ILE A 1 96 ? -2.601 -10.671 10.549 1.00 96.19 96 ILE A O 1
ATOM 718 N N . THR A 1 97 ? -4.604 -10.001 11.266 1.00 95.12 97 THR A N 1
ATOM 719 C CA . THR A 1 97 ? -5.344 -10.381 10.062 1.00 95.12 97 THR A CA 1
ATOM 720 C C . THR A 1 97 ? -5.640 -9.154 9.208 1.00 95.12 97 THR A C 1
ATOM 722 O O . THR A 1 97 ? -6.340 -8.232 9.633 1.00 95.12 97 THR A O 1
ATOM 725 N N . CYS A 1 98 ? -5.165 -9.148 7.967 1.00 95.19 98 CYS A N 1
ATOM 726 C CA . CYS A 1 98 ? -5.499 -8.097 7.013 1.00 95.19 98 CYS A CA 1
ATOM 727 C C . CYS A 1 98 ? -6.919 -8.268 6.465 1.00 95.19 98 CYS A C 1
ATOM 729 O O . CYS A 1 98 ? -7.299 -9.343 6.006 1.00 95.19 98 CYS A O 1
ATOM 731 N N . ILE A 1 99 ? -7.698 -7.188 6.471 1.00 94.75 99 ILE A N 1
ATOM 732 C CA . ILE A 1 99 ? -9.077 -7.160 5.970 1.00 94.75 99 ILE A CA 1
ATOM 733 C C . ILE A 1 99 ? -9.282 -6.004 4.996 1.00 94.75 99 ILE A C 1
ATOM 735 O O . ILE A 1 99 ? -8.582 -4.994 5.049 1.00 94.75 99 ILE A O 1
ATOM 739 N N . THR A 1 100 ? -10.297 -6.099 4.143 1.00 91.69 100 THR A N 1
ATOM 740 C CA . THR A 1 100 ? -10.801 -4.927 3.420 1.00 91.69 100 THR A CA 1
ATOM 741 C C . THR A 1 100 ? -11.687 -4.076 4.340 1.00 91.69 100 THR A C 1
ATOM 743 O O . THR A 1 100 ? -12.333 -4.617 5.246 1.00 91.69 100 THR A O 1
ATOM 746 N N . PRO A 1 101 ? -11.780 -2.750 4.129 1.00 89.00 101 PRO A N 1
ATOM 747 C CA . PRO A 1 101 ? -12.623 -1.889 4.944 1.00 89.00 101 PRO A CA 1
ATOM 748 C C . PRO A 1 101 ? -14.090 -2.308 4.808 1.00 89.00 101 PRO A C 1
ATOM 750 O O . PRO A 1 101 ? -14.600 -2.468 3.704 1.00 89.00 101 PRO A O 1
ATOM 753 N N . LYS A 1 102 ? -14.785 -2.478 5.939 1.00 89.19 102 LYS A N 1
ATOM 754 C CA . LYS A 1 102 ? -16.206 -2.883 5.961 1.00 89.19 102 LYS A CA 1
ATOM 755 C C . LYS A 1 102 ? -17.157 -1.783 5.477 1.00 89.19 102 LYS A C 1
ATOM 757 O O . LYS A 1 102 ? -18.304 -2.061 5.145 1.00 89.19 102 LYS A O 1
ATOM 762 N N . LYS A 1 103 ? -16.704 -0.532 5.526 1.00 89.25 103 LYS A N 1
ATOM 763 C CA . LYS A 1 103 ? -17.436 0.671 5.128 1.00 89.25 103 LYS A CA 1
ATOM 764 C C . LYS A 1 103 ? -16.466 1.627 4.447 1.00 89.25 103 LYS A C 1
ATOM 766 O O . LYS A 1 103 ? -15.266 1.581 4.715 1.00 89.25 103 LYS A O 1
ATOM 771 N N . ASP A 1 104 ? -16.993 2.492 3.595 1.00 88.94 104 ASP A N 1
ATOM 772 C CA . ASP A 1 104 ? -16.219 3.555 2.963 1.00 88.94 104 ASP A CA 1
ATOM 773 C C . ASP A 1 104 ? -16.128 4.813 3.846 1.00 88.94 104 ASP A C 1
ATOM 775 O O . ASP A 1 104 ? -16.717 4.911 4.927 1.00 88.94 104 ASP A O 1
ATOM 779 N N . ALA A 1 105 ? -15.371 5.802 3.373 1.00 89.25 105 ALA A N 1
ATOM 780 C CA . ALA A 1 105 ? -15.231 7.080 4.061 1.00 89.25 105 ALA A CA 1
ATOM 781 C C . ALA A 1 105 ? -16.557 7.865 4.137 1.00 89.25 105 ALA A C 1
ATOM 783 O O . ALA A 1 105 ? -16.796 8.574 5.116 1.00 89.25 105 ALA A O 1
ATOM 784 N N . ALA A 1 106 ? -17.440 7.719 3.140 1.00 94.31 106 ALA A N 1
ATOM 785 C CA . ALA A 1 106 ? -18.726 8.413 3.098 1.00 94.31 106 ALA A CA 1
ATOM 786 C C . ALA A 1 106 ? -19.649 7.972 4.244 1.00 94.31 106 ALA A C 1
ATOM 788 O O . ALA A 1 106 ? -20.301 8.810 4.867 1.00 94.31 106 ALA A O 1
ATOM 789 N N . ASN A 1 107 ? -19.636 6.687 4.605 1.00 95.00 107 ASN A N 1
ATOM 790 C CA . ASN A 1 107 ? -20.329 6.185 5.793 1.00 95.00 107 ASN A CA 1
ATOM 791 C C . ASN A 1 107 ? -19.880 6.910 7.071 1.00 95.00 107 ASN A C 1
ATOM 793 O O . ASN A 1 107 ? -20.715 7.294 7.891 1.00 95.00 107 ASN A O 1
ATOM 797 N N . GLY A 1 108 ? -18.571 7.117 7.235 1.00 93.44 108 GLY A N 1
ATOM 798 C CA . GLY A 1 108 ? -18.021 7.879 8.357 1.00 93.44 108 GLY A CA 1
ATOM 799 C C . GLY A 1 108 ? -18.542 9.317 8.381 1.00 93.44 108 GLY A C 1
ATOM 800 O O . GLY A 1 108 ? -19.007 9.784 9.419 1.00 93.44 108 GLY A O 1
ATOM 801 N N . ALA A 1 109 ? -18.560 9.986 7.225 1.00 97.19 109 ALA A N 1
ATOM 802 C CA . ALA A 1 109 ? -19.078 11.349 7.101 1.00 97.19 109 ALA A CA 1
ATOM 803 C C . ALA A 1 109 ? -20.565 11.455 7.490 1.00 97.19 109 ALA A C 1
ATOM 805 O O . ALA A 1 109 ? -20.948 12.369 8.222 1.00 97.19 109 ALA A O 1
ATOM 806 N N . VAL A 1 110 ? -21.397 10.495 7.069 1.00 97.44 110 VAL A N 1
ATOM 807 C CA . VAL A 1 110 ? -22.823 10.449 7.440 1.00 97.44 110 VAL A CA 1
ATOM 808 C C . VAL A 1 110 ? -23.000 10.244 8.946 1.00 97.44 110 VAL A C 1
ATOM 810 O O . VAL A 1 110 ? -23.807 10.939 9.563 1.00 97.44 110 VAL A O 1
ATOM 813 N N . LEU A 1 111 ? -22.228 9.345 9.567 1.00 97.06 111 LEU A N 1
ATOM 814 C CA . LEU A 1 111 ? -22.271 9.140 11.022 1.00 97.06 111 LEU A CA 1
ATOM 815 C C . LEU A 1 111 ? -21.888 10.413 11.789 1.00 97.06 111 LEU A C 1
ATOM 817 O O . LEU A 1 111 ? -22.547 10.761 12.770 1.00 97.06 111 LEU A O 1
ATOM 821 N N . MET A 1 112 ? -20.873 11.140 11.317 1.00 97.00 112 MET A N 1
ATOM 822 C CA . MET A 1 112 ? -20.475 12.421 11.907 1.00 97.00 112 MET A CA 1
ATOM 823 C C . MET A 1 112 ? -21.583 13.477 11.783 1.00 97.00 112 MET A C 1
ATOM 825 O O . MET A 1 112 ? -21.846 14.197 12.746 1.00 97.00 112 MET A O 1
ATOM 829 N N . ALA A 1 113 ? -22.261 13.558 10.633 1.00 97.81 113 ALA A N 1
ATOM 830 C CA . ALA A 1 113 ? -23.387 14.471 10.435 1.00 97.81 113 ALA A CA 1
ATOM 831 C C . ALA A 1 113 ? -24.578 14.129 11.350 1.00 97.81 113 ALA A C 1
ATOM 833 O O . ALA A 1 113 ? -25.162 15.022 11.964 1.00 97.81 113 ALA A O 1
ATOM 834 N N . LEU A 1 114 ? -24.900 12.839 11.499 1.00 97.62 114 LEU A N 1
ATOM 835 C CA . LEU A 1 114 ? -25.969 12.370 12.387 1.00 97.62 114 LEU A CA 1
ATOM 836 C C . LEU A 1 114 ? -25.696 12.694 13.859 1.00 97.62 114 LEU A C 1
ATOM 838 O O . LEU A 1 114 ? -26.617 13.110 14.559 1.00 97.62 114 LEU A O 1
ATOM 842 N N . ASN A 1 115 ? -24.456 12.537 14.331 1.00 97.25 115 ASN A N 1
ATOM 843 C CA . ASN A 1 115 ? -24.100 12.901 15.705 1.00 97.25 115 ASN A CA 1
ATOM 844 C C . ASN A 1 115 ? -24.263 14.407 15.949 1.00 97.25 115 ASN A C 1
ATOM 846 O O . ASN A 1 115 ? -24.899 14.789 16.927 1.00 97.25 115 ASN A O 1
ATOM 850 N N . ARG A 1 116 ? -23.824 15.257 15.011 1.00 96.88 116 ARG A N 1
ATOM 851 C CA . ARG A 1 116 ? -24.006 16.718 15.113 1.00 96.88 116 ARG A CA 1
ATOM 852 C C . ARG A 1 116 ? -25.477 17.136 15.157 1.00 96.88 116 ARG A C 1
ATOM 854 O O . ARG A 1 116 ? -25.830 18.045 15.896 1.00 96.88 116 ARG A O 1
ATOM 861 N N . LEU A 1 117 ? -26.345 16.468 14.394 1.00 96.94 117 LEU A N 1
ATOM 862 C CA . LEU A 1 117 ? -27.790 16.728 14.434 1.00 96.94 117 LEU A CA 1
ATOM 863 C C . LEU A 1 117 ? -28.440 16.308 15.758 1.00 96.94 117 LEU A C 1
ATOM 865 O O . LEU A 1 117 ? -29.467 16.872 16.128 1.00 96.94 117 LEU A O 1
ATOM 869 N N . ARG A 1 118 ? -27.882 15.306 16.449 1.00 95.50 118 ARG A N 1
ATOM 870 C CA . ARG A 1 118 ? -28.362 14.862 17.765 1.00 95.50 118 ARG A CA 1
ATOM 871 C C . ARG A 1 118 ? -27.910 15.793 18.884 1.00 95.50 118 ARG A C 1
ATOM 873 O O . ARG A 1 118 ? -28.701 16.040 19.775 1.00 95.50 118 ARG A O 1
ATOM 880 N N . GLU A 1 119 ? -26.683 16.305 18.817 1.00 91.94 119 GLU A N 1
ATOM 881 C CA . GLU A 1 119 ? -26.132 17.267 19.789 1.00 91.94 119 GLU A CA 1
ATOM 882 C C . GLU A 1 119 ? -26.759 18.666 19.676 1.00 91.94 119 GLU A C 1
ATOM 884 O O . GLU A 1 119 ? -26.735 19.433 20.630 1.00 91.94 119 GLU A O 1
ATOM 889 N N . ALA A 1 120 ? -27.310 19.009 18.508 1.00 81.25 120 ALA A N 1
ATOM 890 C CA . ALA A 1 120 ? -27.993 20.281 18.267 1.00 81.25 120 ALA A CA 1
ATOM 891 C C . ALA A 1 120 ? -29.473 20.295 18.707 1.00 81.25 120 ALA A C 1
ATOM 893 O O . ALA A 1 120 ? -30.153 21.302 18.499 1.00 81.25 120 ALA A O 1
ATOM 894 N N . LYS A 1 121 ? -29.982 19.185 19.251 1.00 55.50 121 LYS A N 1
ATOM 895 C CA . LYS A 1 121 ? -31.324 19.061 19.835 1.00 55.50 121 LYS A CA 1
ATOM 896 C C . LYS A 1 121 ? -31.233 19.036 21.351 1.00 55.50 121 LYS A C 1
ATOM 898 O O . LYS A 1 121 ? -32.144 19.623 21.969 1.00 55.50 121 LYS A O 1
#

Nearest PDB structures (foldseek):
  7t78-assembly1_A  TM=6.376E-01  e=4.225E-01  Homo sapiens
  2nzt-assembly1_B  TM=5.978E-01  e=7.307E-01  Homo sapiens
  4ise-assembly1_A  TM=6.137E-01  e=9.906E-01  Homo sapiens
  4dch-assembly1_A  TM=5.628E-01  e=7.766E-01  Homo sapiens
  4mlc-assembly1_A  TM=4.050E-01  e=7.382E+00  Desulfitobacterium hafniense DCB-2

Sequence (121 aa):
LKTVRDIIGYVYDPARSKKDIAALAPLLTRACELGDPAALGIAQRSAASLSELVTPVAEKLAL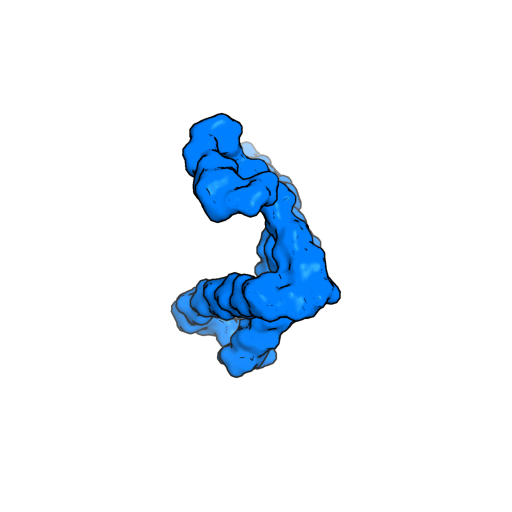QAGALAMAGSVLLNNVYIRDAFLEGLQERYPEITCITPKKDAANGAVLMALNRLREAK

pLDDT: mean 94.5, std 4.66, range [55.5, 98.5]